Protein AF-A0A1B6L5G1-F1 (afdb_monomer_lite)

Foldseek 3Di:
DLQQKDKDWDADPLRKIWIKIWGQDQQQWIWIFTWIAHPVGIWTAFIDIHRHDHPPRSVVNVVVCVPPQGPDTDCSVPPPPPPPPPPPPPPPPPDDDDD

Organism: NCBI:txid36148

Sequence (99 aa):
TISGQYRKEKRLEDGTVVGTYGWVDPNGYLRLRDYIADSKGYRIVRTKKVLVGVDTPISNAVSAAKKVPSQGGVGVQNAKIYEKPKPSYVSSTYRPELA

pLDDT: mean 76.52, std 22.45, range [26.95, 95.06]

InterPro domains:
  IPR000618 Insect cuticle protein [PF00379] (3-46)
  IPR000618 Insect cuticle protein [PS51155] (1-60)
  IPR050468 Larval/pupal cuticle protein [PTHR10380] (4-86)

Radius of gyration: 17.64 Å; chains: 1; bounding box: 55×34×45 Å

Secondary structure (DSSP, 8-state):
----EEEEEEE-TTS-EEEEEEEE-TTSEEEEEEEEEETTEEEEEEEEEEE--TT--HHHHHHHGGGSPP-B-TTTTT------PPP------------

Structure (mmCIF, N/CA/C/O backbone):
data_AF-A0A1B6L5G1-F1
#
_entry.id   AF-A0A1B6L5G1-F1
#
loop_
_atom_site.group_PDB
_atom_site.id
_atom_site.type_symbol
_atom_site.label_atom_id
_atom_site.label_alt_id
_atom_site.label_comp_id
_atom_site.label_asym_id
_atom_site.label_entity_id
_atom_site.label_seq_id
_atom_site.pdbx_PDB_ins_code
_atom_site.Cartn_x
_atom_site.Cartn_y
_atom_site.Cartn_z
_atom_site.occupancy
_atom_site.B_iso_or_equiv
_atom_site.auth_seq_id
_atom_site.auth_comp_id
_atom_site.auth_asym_id
_atom_site.auth_atom_id
_atom_site.pdbx_PDB_model_num
ATOM 1 N N . THR A 1 1 ? 13.759 -15.781 -0.556 1.00 36.81 1 THR A N 1
ATOM 2 C CA . THR A 1 1 ? 12.597 -15.553 -1.439 1.00 36.81 1 THR A CA 1
ATOM 3 C C . THR A 1 1 ? 12.382 -14.066 -1.611 1.00 36.81 1 THR A C 1
ATOM 5 O O . THR A 1 1 ? 11.928 -13.411 -0.685 1.00 36.81 1 THR A O 1
ATOM 8 N N . ILE A 1 2 ? 12.758 -13.508 -2.761 1.00 50.94 2 ILE A N 1
ATOM 9 C CA . ILE A 1 2 ? 12.506 -12.101 -3.130 1.00 50.94 2 ILE A CA 1
ATOM 10 C C . ILE A 1 2 ? 11.049 -11.957 -3.588 1.00 50.94 2 ILE A C 1
ATOM 12 O O . ILE A 1 2 ? 10.757 -11.564 -4.710 1.00 50.94 2 ILE A O 1
ATOM 16 N N . SER A 1 3 ? 10.103 -12.350 -2.731 1.00 56.56 3 SER A N 1
ATOM 17 C CA . SER A 1 3 ? 8.686 -12.098 -2.972 1.00 56.56 3 SER A CA 1
ATOM 18 C C . SER A 1 3 ? 8.537 -10.585 -3.056 1.00 56.56 3 SER A C 1
ATOM 20 O O . SER A 1 3 ? 8.713 -9.925 -2.035 1.00 56.56 3 SER A O 1
ATOM 22 N N . GLY A 1 4 ? 8.298 -10.027 -4.246 1.00 77.19 4 GLY A N 1
ATOM 23 C CA . GLY A 1 4 ? 8.189 -8.586 -4.511 1.00 77.19 4 GLY A CA 1
ATOM 24 C C . GLY A 1 4 ? 6.972 -7.930 -3.851 1.00 77.19 4 GLY A C 1
ATOM 25 O O . GLY A 1 4 ? 6.286 -7.134 -4.478 1.00 77.19 4 GLY A O 1
ATOM 26 N N . GLN A 1 5 ? 6.677 -8.309 -2.612 1.00 88.56 5 GLN A N 1
ATOM 27 C CA . GLN A 1 5 ? 5.575 -7.890 -1.776 1.00 88.56 5 GLN A CA 1
ATOM 28 C C . GLN A 1 5 ? 6.104 -6.968 -0.676 1.00 88.56 5 GLN A C 1
ATOM 30 O O . GLN A 1 5 ? 7.196 -7.143 -0.137 1.00 88.56 5 GLN A O 1
ATOM 35 N N . TYR A 1 6 ? 5.298 -5.977 -0.338 1.00 93.12 6 TYR A N 1
ATOM 36 C CA . TYR A 1 6 ? 5.538 -4.987 0.692 1.00 93.12 6 TYR A CA 1
ATOM 37 C C . TYR A 1 6 ? 4.346 -4.962 1.631 1.00 93.12 6 TYR A C 1
ATOM 39 O O . TYR A 1 6 ? 3.199 -4.950 1.181 1.00 93.12 6 TYR A O 1
ATOM 47 N N . ARG A 1 7 ? 4.612 -4.883 2.932 1.00 94.31 7 ARG A N 1
ATOM 48 C CA . ARG A 1 7 ? 3.592 -4.620 3.941 1.00 94.31 7 ARG A CA 1
ATOM 49 C C . ARG A 1 7 ? 4.187 -3.806 5.078 1.00 94.31 7 ARG A C 1
ATOM 51 O O . ARG A 1 7 ? 5.291 -4.079 5.539 1.00 94.31 7 ARG A O 1
ATOM 58 N N . LYS A 1 8 ? 3.434 -2.814 5.537 1.00 93.62 8 LYS A N 1
ATOM 59 C CA . LYS A 1 8 ? 3.724 -2.023 6.729 1.00 93.62 8 LYS A CA 1
ATOM 60 C C . LYS A 1 8 ? 2.412 -1.666 7.401 1.00 93.62 8 LYS A C 1
ATOM 62 O O . LYS A 1 8 ? 1.553 -1.076 6.761 1.00 93.62 8 LYS A O 1
ATOM 67 N N . GLU A 1 9 ? 2.268 -1.968 8.681 1.00 93.12 9 GLU A N 1
ATOM 68 C CA . GLU A 1 9 ? 1.054 -1.655 9.437 1.00 93.12 9 GLU A CA 1
ATOM 69 C C . GLU A 1 9 ? 1.375 -1.139 10.839 1.00 93.12 9 GLU A C 1
ATOM 71 O O . GLU A 1 9 ? 2.472 -1.350 11.358 1.00 93.12 9 GLU A O 1
ATOM 76 N N . LYS A 1 10 ? 0.412 -0.438 11.436 1.00 92.19 10 LYS A N 1
ATOM 77 C CA . LYS A 1 10 ? 0.419 0.011 12.825 1.00 92.19 10 LYS A CA 1
ATOM 78 C C . LYS A 1 10 ? -0.967 -0.230 13.424 1.00 92.19 10 LYS A C 1
ATOM 80 O O . LYS A 1 10 ? -1.969 0.151 12.825 1.00 92.19 10 LYS A O 1
ATOM 85 N N . ARG A 1 11 ? -0.997 -0.819 14.620 1.00 92.50 11 ARG A N 1
ATOM 86 C CA . ARG A 1 11 ? -2.177 -0.854 15.493 1.00 92.50 11 ARG A CA 1
ATOM 87 C C . ARG A 1 11 ? -2.210 0.406 16.358 1.00 92.50 11 ARG A C 1
ATOM 89 O O . ARG A 1 11 ? -1.164 0.844 16.845 1.00 92.50 11 ARG A O 1
ATOM 96 N N . LEU A 1 12 ? -3.383 1.007 16.474 1.00 91.56 12 LEU A N 1
ATOM 97 C CA . LEU A 1 12 ? -3.679 2.147 17.335 1.00 91.56 12 LEU A CA 1
ATOM 98 C C . LEU A 1 12 ? -4.290 1.652 18.659 1.00 91.56 12 LEU A C 1
ATOM 100 O O . LEU A 1 12 ? -4.639 0.479 18.784 1.00 91.56 12 LEU A O 1
ATOM 104 N N . GLU A 1 13 ? -4.380 2.536 19.652 1.00 92.19 13 GLU A N 1
ATOM 105 C CA . GLU A 1 13 ? -4.867 2.202 21.003 1.00 92.19 13 GLU A CA 1
ATOM 106 C C . GLU A 1 13 ? -6.350 1.813 21.025 1.00 92.19 13 GLU A C 1
ATOM 108 O O . GLU A 1 13 ? -6.761 0.983 21.828 1.00 92.19 13 GLU A O 1
ATOM 113 N N . ASP A 1 14 ? -7.137 2.352 20.095 1.00 87.06 14 ASP A N 1
ATOM 114 C CA . ASP A 1 14 ? -8.554 2.029 19.892 1.00 87.06 14 ASP A CA 1
ATOM 115 C C . ASP A 1 14 ? -8.777 0.682 19.168 1.00 87.06 14 ASP A C 1
ATOM 117 O O . ASP A 1 14 ? -9.909 0.322 18.852 1.00 87.06 14 ASP A O 1
ATOM 121 N N . GLY A 1 15 ? -7.703 -0.060 18.869 1.00 90.31 15 GLY A N 1
ATOM 122 C CA . GLY A 1 15 ? -7.743 -1.318 18.123 1.00 90.31 15 GLY A CA 1
ATOM 123 C C . GLY A 1 15 ? -7.758 -1.153 16.600 1.00 90.31 15 GLY A C 1
ATOM 124 O O . GLY A 1 15 ? -7.647 -2.151 15.882 1.00 90.31 15 GLY A O 1
ATOM 125 N N . THR A 1 16 ? -7.822 0.078 16.082 1.00 91.81 16 THR A N 1
ATOM 126 C CA . THR A 1 16 ? -7.762 0.350 14.644 1.00 91.81 16 THR A CA 1
ATOM 127 C C . THR A 1 16 ? -6.403 -0.062 14.069 1.00 91.81 16 THR A C 1
ATOM 129 O O . THR A 1 16 ? -5.343 0.285 14.596 1.00 91.81 16 THR A O 1
ATOM 132 N N . VAL A 1 17 ? -6.404 -0.763 12.933 1.00 94.44 17 VAL A N 1
ATOM 133 C CA . VAL A 1 17 ? -5.198 -1.069 12.150 1.00 94.44 17 VAL A CA 1
ATOM 134 C C . VAL A 1 17 ? -5.136 -0.142 10.947 1.00 94.44 17 VAL A C 1
ATOM 136 O O . VAL A 1 17 ? -6.026 -0.152 10.102 1.00 94.44 17 VAL A O 1
ATOM 139 N N . VAL A 1 18 ? -4.044 0.602 10.811 1.00 92.62 18 VAL A N 1
ATOM 140 C CA . VAL A 1 18 ? -3.721 1.341 9.585 1.00 92.62 18 VAL A CA 1
ATOM 141 C C . VAL A 1 18 ? -2.501 0.724 8.931 1.00 92.62 18 VAL A C 1
ATOM 143 O O . VAL A 1 18 ? -1.532 0.373 9.606 1.00 92.62 18 VAL A O 1
ATOM 146 N N . GLY A 1 19 ? -2.509 0.592 7.612 1.00 93.38 19 GLY A N 1
ATOM 147 C CA . GLY A 1 19 ? -1.369 0.008 6.927 1.00 93.38 19 GLY A CA 1
ATOM 148 C C . GLY A 1 19 ? -1.311 0.308 5.449 1.00 93.38 19 GLY A C 1
ATOM 149 O O . GLY A 1 19 ? -2.225 0.873 4.858 1.00 93.38 19 GLY A O 1
ATOM 150 N N . THR A 1 20 ? -0.199 -0.101 4.864 1.00 94.75 20 THR A N 1
ATOM 151 C CA . THR A 1 20 ? 0.072 -0.061 3.441 1.00 94.75 20 THR A CA 1
ATOM 152 C C . THR A 1 20 ? 0.572 -1.432 3.030 1.00 94.75 20 THR A C 1
ATOM 154 O O . THR A 1 20 ? 1.475 -1.985 3.661 1.00 94.75 20 THR A O 1
ATOM 157 N N . TYR A 1 21 ? 0.026 -1.973 1.952 1.00 95.06 21 TYR A N 1
ATOM 158 C CA . TYR A 1 21 ? 0.580 -3.147 1.292 1.00 95.06 21 TYR A CA 1
ATOM 159 C C . TYR A 1 21 ? 0.770 -2.876 -0.194 1.00 95.06 21 TYR A C 1
ATOM 161 O O . TYR A 1 21 ? 0.166 -1.964 -0.764 1.00 95.06 21 TYR A O 1
ATOM 169 N N . GLY A 1 22 ? 1.638 -3.651 -0.827 1.00 94.56 22 GLY A N 1
ATOM 170 C CA . GLY A 1 22 ? 1.841 -3.542 -2.256 1.00 94.56 22 GLY A CA 1
ATOM 171 C C . GLY A 1 22 ? 2.688 -4.646 -2.843 1.00 94.56 22 GLY A C 1
ATOM 172 O O . GLY A 1 22 ? 3.280 -5.442 -2.123 1.00 94.56 22 GLY A O 1
ATOM 173 N N . TRP A 1 23 ? 2.715 -4.687 -4.166 1.00 93.94 23 TRP A N 1
ATOM 174 C CA . TRP A 1 23 ? 3.514 -5.633 -4.927 1.00 93.94 23 TRP A CA 1
ATOM 175 C C . TRP A 1 23 ? 3.845 -5.064 -6.302 1.00 93.94 23 TRP A C 1
ATOM 177 O O . TRP A 1 23 ? 3.110 -4.214 -6.814 1.00 93.94 23 TRP A O 1
ATOM 187 N N . VAL A 1 24 ? 4.950 -5.521 -6.886 1.00 91.94 24 VAL A N 1
ATOM 188 C CA . VAL A 1 24 ? 5.243 -5.289 -8.306 1.00 91.94 24 VAL A CA 1
ATOM 189 C C . VAL A 1 24 ? 4.579 -6.405 -9.106 1.00 91.94 24 VAL A C 1
ATOM 191 O O . VAL A 1 24 ? 4.784 -7.583 -8.816 1.0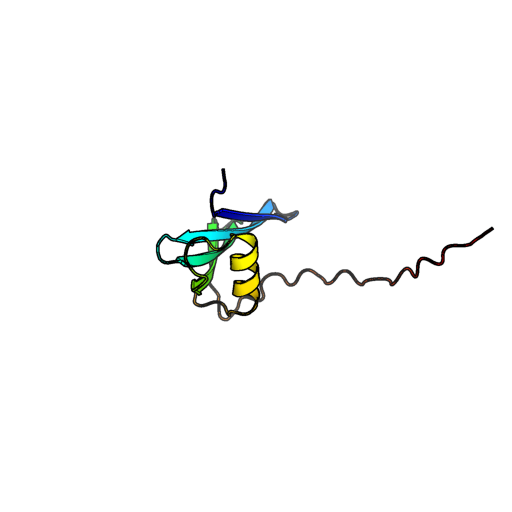0 91.94 24 VAL A O 1
ATOM 194 N N . ASP A 1 25 ? 3.718 -6.041 -10.054 1.00 90.19 25 ASP A N 1
ATOM 195 C CA . ASP A 1 25 ? 3.089 -6.997 -10.963 1.00 90.19 25 ASP A CA 1
ATOM 196 C C . ASP A 1 25 ? 4.029 -7.369 -12.131 1.00 90.19 25 ASP A C 1
ATOM 198 O O . ASP A 1 25 ? 5.020 -6.673 -12.363 1.00 90.19 25 ASP A O 1
ATOM 202 N N . PRO A 1 26 ? 3.754 -8.457 -12.877 1.00 89.81 26 PRO A N 1
ATOM 203 C CA . PRO A 1 26 ? 4.632 -8.910 -13.963 1.00 89.81 26 PRO A CA 1
ATOM 204 C C . PRO A 1 26 ? 4.862 -7.886 -15.083 1.00 89.81 26 PRO A C 1
ATOM 206 O O . PRO A 1 26 ? 5.844 -7.986 -15.806 1.00 89.81 26 PRO A O 1
ATOM 209 N N . ASN A 1 27 ? 3.991 -6.880 -15.213 1.00 89.81 27 ASN A N 1
ATOM 210 C CA . ASN A 1 27 ? 4.147 -5.800 -16.188 1.00 89.81 27 ASN A CA 1
ATOM 211 C C . ASN A 1 27 ? 5.039 -4.660 -15.657 1.00 89.81 27 ASN A C 1
ATOM 213 O O . ASN A 1 27 ? 5.129 -3.601 -16.276 1.00 89.81 27 ASN A O 1
ATOM 217 N N . GLY A 1 28 ? 5.659 -4.832 -14.485 1.00 90.56 28 GLY A N 1
ATOM 218 C CA . GLY A 1 28 ? 6.528 -3.836 -13.866 1.00 90.56 28 GLY A CA 1
ATOM 219 C C . GLY A 1 28 ? 5.776 -2.683 -13.203 1.00 90.56 28 GLY A C 1
ATOM 220 O O . GLY A 1 28 ? 6.375 -1.630 -12.964 1.00 90.56 28 GLY A O 1
ATOM 221 N N . TYR A 1 29 ? 4.479 -2.831 -12.902 1.00 93.25 29 TYR A N 1
ATOM 222 C CA . TYR A 1 29 ? 3.756 -1.834 -12.115 1.00 93.25 29 TYR A CA 1
ATOM 223 C C . TYR A 1 29 ? 3.798 -2.174 -10.632 1.00 93.2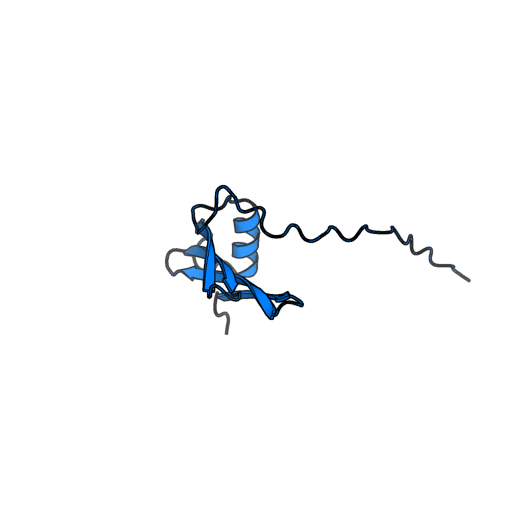5 29 TYR A C 1
ATOM 225 O O . TYR A 1 29 ? 3.316 -3.221 -10.203 1.00 93.25 29 TYR A O 1
ATOM 233 N N . LEU A 1 30 ? 4.245 -1.223 -9.816 1.00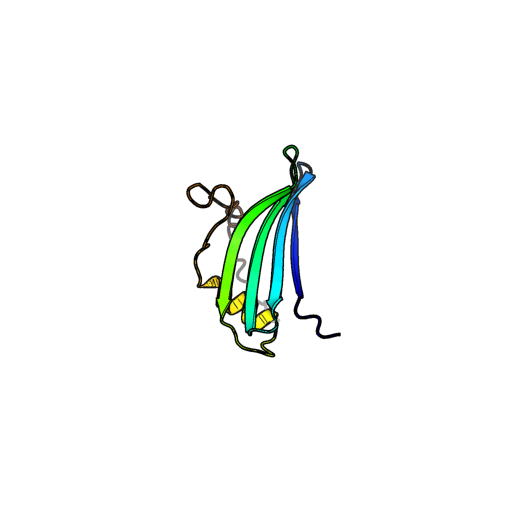 93.88 30 LEU A N 1
ATOM 234 C CA . LEU A 1 30 ? 3.947 -1.241 -8.395 1.00 93.88 30 LEU A CA 1
ATOM 235 C C . LEU A 1 30 ? 2.472 -0.909 -8.180 1.00 93.88 30 LEU A C 1
ATOM 237 O O . LEU A 1 30 ? 2.006 0.177 -8.536 1.00 93.88 30 LEU A O 1
ATOM 241 N N . ARG A 1 31 ? 1.768 -1.799 -7.487 1.00 94.50 31 ARG A N 1
ATOM 242 C CA . ARG A 1 31 ? 0.445 -1.550 -6.917 1.00 94.50 31 ARG A CA 1
ATOM 243 C C . ARG A 1 31 ? 0.599 -1.343 -5.421 1.00 94.50 31 ARG A C 1
ATOM 245 O O . ARG A 1 31 ? 1.013 -2.257 -4.722 1.00 94.50 31 ARG A O 1
ATOM 252 N N . LEU A 1 32 ? 0.265 -0.151 -4.933 1.00 93.81 32 LEU A N 1
ATOM 253 C CA . LEU A 1 32 ? 0.306 0.196 -3.510 1.00 93.81 32 LEU A CA 1
ATOM 254 C C . LEU A 1 32 ? -1.102 0.537 -3.019 1.00 93.81 32 LEU A C 1
ATOM 256 O O . LEU A 1 32 ? -1.886 1.166 -3.744 1.00 93.81 32 LEU A O 1
ATOM 260 N N . ARG A 1 33 ? -1.441 0.098 -1.813 1.00 94.31 33 ARG A N 1
ATOM 261 C CA . ARG A 1 33 ? -2.770 0.220 -1.221 1.00 94.31 33 ARG A CA 1
ATOM 262 C C . ARG A 1 33 ? -2.632 0.600 0.244 1.00 94.31 33 ARG A C 1
ATOM 264 O O . ARG A 1 33 ? -2.088 -0.181 1.019 1.00 94.31 33 ARG A O 1
ATOM 271 N N . ASP A 1 34 ? -3.142 1.773 0.602 1.00 93.06 34 ASP A N 1
ATOM 272 C CA . ASP A 1 34 ? -3.279 2.171 2.001 1.00 93.06 34 ASP A CA 1
ATOM 273 C C . ASP A 1 34 ? -4.668 1.757 2.485 1.00 93.06 34 ASP A C 1
ATOM 275 O O . ASP A 1 34 ? -5.663 1.965 1.780 1.00 93.06 34 ASP A O 1
ATOM 279 N N . TYR A 1 35 ? -4.743 1.190 3.682 1.00 92.44 35 TYR A N 1
ATOM 280 C CA . TYR A 1 35 ? -5.971 0.680 4.272 1.00 92.44 35 TYR A CA 1
ATOM 281 C C . TYR A 1 35 ? -6.127 1.088 5.733 1.00 92.44 35 TYR A C 1
ATOM 283 O O . TYR A 1 35 ? -5.154 1.368 6.439 1.00 92.44 35 TYR A O 1
ATOM 291 N N . ILE A 1 36 ? -7.381 1.067 6.171 1.00 92.38 36 ILE A N 1
ATOM 292 C CA . ILE A 1 36 ? -7.792 1.133 7.569 1.00 92.38 36 ILE A CA 1
ATOM 293 C C . ILE A 1 36 ? -8.717 -0.053 7.853 1.00 92.38 36 ILE A C 1
ATOM 295 O O . ILE A 1 36 ? -9.573 -0.387 7.030 1.00 92.38 36 ILE A O 1
ATOM 299 N N . ALA A 1 37 ? -8.519 -0.702 8.993 1.00 93.38 37 ALA A N 1
ATOM 300 C CA . ALA A 1 37 ? -9.426 -1.686 9.559 1.00 93.38 37 ALA A CA 1
ATOM 301 C C . ALA A 1 37 ? -9.803 -1.213 10.964 1.00 93.38 37 ALA A C 1
ATOM 303 O O . ALA A 1 37 ? -8.970 -1.223 11.866 1.00 93.38 37 ALA A O 1
ATOM 304 N N . ASP A 1 38 ? -11.038 -0.750 11.108 1.00 91.31 38 ASP A N 1
ATOM 305 C CA . ASP A 1 38 ? -11.615 -0.236 12.353 1.00 91.31 38 ASP A CA 1
ATOM 306 C C . ASP A 1 38 ? -12.983 -0.910 12.598 1.00 91.31 38 ASP A C 1
ATOM 308 O O . ASP A 1 38 ? -13.324 -1.900 11.942 1.00 91.31 38 ASP A O 1
ATOM 312 N N . SER A 1 39 ? -13.793 -0.372 13.512 1.00 92.25 39 SER A N 1
ATOM 313 C CA . SER A 1 39 ? -15.139 -0.880 13.825 1.00 92.25 39 SER A CA 1
ATOM 314 C C . SER A 1 39 ? -16.117 -0.902 12.641 1.00 92.25 39 SER A C 1
ATOM 316 O O . SER A 1 39 ? -17.056 -1.693 12.642 1.00 92.25 39 SER A O 1
ATOM 318 N N . LYS A 1 40 ? -15.899 -0.088 11.602 1.00 89.56 40 LYS A N 1
ATOM 319 C CA . LYS A 1 40 ? -16.672 -0.099 10.346 1.00 89.56 40 LYS A CA 1
ATOM 320 C C . LYS A 1 40 ? -16.058 -1.038 9.290 1.00 89.56 40 LYS A C 1
ATOM 322 O O . LYS A 1 40 ? -16.420 -0.966 8.117 1.00 89.56 40 LYS A O 1
ATOM 327 N N . GLY A 1 41 ? -15.103 -1.888 9.672 1.00 90.88 41 GLY A N 1
ATOM 328 C CA . GLY A 1 41 ? -14.489 -2.908 8.821 1.00 90.88 41 GLY A CA 1
ATOM 329 C C . GLY A 1 41 ? -13.297 -2.423 7.989 1.00 90.88 41 GLY A C 1
ATOM 330 O O . GLY A 1 41 ? -12.834 -1.286 8.109 1.00 90.88 41 GLY A O 1
ATOM 331 N N . TYR A 1 42 ? -12.788 -3.307 7.129 1.00 94.12 42 TYR A N 1
ATOM 332 C CA . TYR A 1 42 ? -11.631 -3.052 6.267 1.00 94.12 42 TYR A CA 1
ATOM 333 C C . TYR A 1 42 ? -11.997 -2.201 5.046 1.00 94.12 42 TYR A C 1
ATOM 335 O O . TYR A 1 42 ? -12.934 -2.526 4.316 1.00 94.12 42 TYR A O 1
ATOM 343 N N . ARG A 1 43 ? -11.222 -1.148 4.763 1.00 92.62 43 ARG A N 1
ATOM 344 C CA . ARG A 1 43 ? -11.370 -0.355 3.531 1.00 92.62 43 ARG A CA 1
ATOM 345 C C . ARG A 1 43 ? -10.042 0.172 3.002 1.00 92.62 43 ARG A C 1
ATOM 347 O O . ARG A 1 43 ? -9.153 0.546 3.766 1.00 92.62 43 ARG A O 1
ATOM 354 N N . ILE A 1 44 ? -9.954 0.275 1.676 1.00 91.81 44 ILE A N 1
ATOM 355 C CA . ILE A 1 44 ? -8.845 0.931 0.979 1.00 91.81 44 ILE A CA 1
ATOM 356 C C . ILE A 1 44 ? -9.111 2.431 0.904 1.00 91.81 44 ILE A C 1
ATOM 358 O O . ILE A 1 44 ? -10.084 2.866 0.286 1.00 91.81 44 ILE A O 1
ATOM 362 N N . VAL A 1 45 ? -8.220 3.222 1.493 1.00 89.06 45 VAL A N 1
ATOM 363 C CA . VAL A 1 45 ? -8.329 4.689 1.533 1.00 89.06 45 VAL A CA 1
ATOM 364 C C . VAL A 1 45 ? -7.503 5.362 0.444 1.00 89.06 45 VAL A C 1
ATOM 366 O O . VAL A 1 45 ? -7.854 6.448 -0.014 1.00 89.06 45 VAL A O 1
ATOM 369 N N . ARG A 1 46 ? -6.418 4.717 -0.012 1.00 89.19 46 ARG A N 1
ATOM 370 C CA . ARG A 1 46 ? -5.592 5.209 -1.123 1.00 89.19 46 ARG A CA 1
ATOM 371 C C . ARG A 1 46 ? -5.093 4.082 -2.011 1.00 89.19 46 ARG A C 1
ATOM 373 O O . ARG A 1 46 ? -4.716 3.010 -1.540 1.00 89.19 46 ARG A O 1
ATOM 380 N N . THR A 1 47 ? -5.026 4.357 -3.306 1.00 92.38 47 THR A N 1
ATOM 381 C CA . THR A 1 47 ? -4.502 3.450 -4.324 1.00 92.38 47 THR A CA 1
ATOM 382 C C . THR A 1 47 ? -3.455 4.155 -5.162 1.00 92.38 47 THR A C 1
ATOM 384 O O . THR A 1 47 ? -3.707 5.245 -5.674 1.00 92.38 47 THR A O 1
ATOM 387 N N . LYS A 1 48 ? -2.308 3.510 -5.367 1.00 93.00 48 LYS A N 1
ATOM 388 C CA . LYS A 1 48 ? -1.299 3.942 -6.336 1.00 93.00 48 LYS A CA 1
ATOM 389 C C . LYS A 1 48 ? -0.967 2.807 -7.298 1.00 93.00 48 LYS A C 1
ATOM 391 O O . LYS A 1 48 ? -0.956 1.635 -6.911 1.00 93.00 48 LYS A O 1
ATOM 396 N N . LYS A 1 49 ? -0.710 3.175 -8.545 1.00 93.06 49 LYS A N 1
ATOM 397 C CA . LYS A 1 49 ? -0.190 2.357 -9.633 1.00 93.06 49 LYS A CA 1
ATOM 398 C C . LYS A 1 49 ? 0.939 3.156 -10.278 1.00 93.06 49 LYS A C 1
ATOM 400 O O . LYS A 1 49 ? 0.694 4.221 -10.843 1.00 93.06 49 LYS A O 1
ATOM 405 N N . VAL A 1 50 ? 2.164 2.658 -10.154 1.00 92.88 50 VAL A N 1
ATOM 406 C CA . VAL A 1 50 ? 3.381 3.343 -10.613 1.00 92.88 50 VAL A CA 1
ATOM 407 C C . VAL A 1 50 ? 4.177 2.387 -11.480 1.00 92.88 50 VAL A C 1
ATOM 409 O O . VAL A 1 50 ? 4.423 1.262 -11.057 1.00 92.88 50 VAL A O 1
ATOM 412 N N . LEU A 1 51 ? 4.559 2.808 -12.684 1.00 93.19 51 LEU A N 1
ATOM 413 C CA . LEU A 1 51 ? 5.479 2.035 -13.513 1.00 93.19 51 LEU A CA 1
ATOM 414 C C . LEU A 1 51 ? 6.879 2.134 -12.897 1.00 93.19 51 LEU A C 1
ATOM 416 O O . LEU A 1 51 ? 7.389 3.239 -12.725 1.00 93.19 51 LEU A O 1
ATOM 420 N N . VAL A 1 52 ? 7.460 0.997 -12.524 1.00 91.06 52 VAL A N 1
ATOM 421 C CA . VAL A 1 52 ? 8.790 0.921 -11.897 1.00 91.06 52 VAL A CA 1
ATOM 422 C C . VAL A 1 52 ? 9.769 0.075 -12.709 1.00 91.06 52 VAL A C 1
ATOM 424 O O . VAL A 1 52 ? 10.965 0.310 -12.617 1.00 91.06 52 VAL A O 1
ATOM 427 N N . GLY A 1 53 ? 9.259 -0.827 -13.555 1.00 88.75 53 GLY A N 1
ATOM 428 C CA . GLY A 1 53 ? 10.048 -1.753 -14.368 1.00 88.75 53 GLY A CA 1
ATOM 429 C C . GLY A 1 53 ? 10.029 -3.172 -13.800 1.00 88.75 53 GLY A C 1
ATOM 430 O O . GLY A 1 53 ? 9.821 -3.375 -12.600 1.00 88.75 53 GLY A O 1
ATOM 431 N N . VAL A 1 54 ? 10.221 -4.155 -14.678 1.00 83.94 54 VAL A N 1
ATOM 432 C CA . VAL A 1 54 ? 10.348 -5.570 -14.297 1.00 83.94 54 VAL A CA 1
ATOM 433 C C . VAL A 1 54 ? 11.637 -5.741 -13.478 1.00 83.94 54 VAL A C 1
ATOM 435 O O . VAL A 1 54 ? 12.586 -4.983 -13.661 1.00 83.94 54 VAL A O 1
ATOM 438 N N . ASP A 1 55 ? 11.628 -6.644 -12.495 1.00 84.06 55 ASP A N 1
ATOM 439 C CA . ASP A 1 55 ? 12.753 -6.918 -11.577 1.00 84.06 55 ASP A CA 1
ATOM 440 C C . ASP A 1 55 ? 13.193 -5.764 -10.659 1.00 84.06 55 ASP A C 1
ATOM 442 O O . ASP A 1 55 ? 14.196 -5.863 -9.949 1.00 84.06 55 ASP A O 1
ATOM 446 N N . THR A 1 56 ? 12.418 -4.679 -10.586 1.00 85.19 56 THR A N 1
ATOM 447 C CA . THR A 1 56 ? 12.709 -3.603 -9.634 1.00 85.19 56 THR A CA 1
ATOM 448 C C . THR A 1 56 ? 12.550 -4.104 -8.195 1.00 85.19 56 THR A C 1
ATOM 450 O O . THR A 1 56 ? 11.465 -4.569 -7.828 1.00 85.19 56 THR A O 1
ATOM 453 N N . PRO A 1 57 ? 13.565 -3.935 -7.323 1.00 89.69 57 PRO A N 1
ATOM 454 C CA . PRO A 1 57 ? 13.431 -4.266 -5.912 1.00 89.69 57 PRO A CA 1
ATOM 455 C C . PRO A 1 57 ? 12.256 -3.523 -5.270 1.00 89.69 57 PRO A C 1
ATOM 457 O O . PRO A 1 57 ? 12.099 -2.310 -5.436 1.00 89.69 57 PRO A O 1
ATOM 460 N N . ILE A 1 58 ? 11.446 -4.234 -4.482 1.00 89.00 58 ILE A N 1
ATOM 461 C CA . ILE A 1 58 ? 10.213 -3.677 -3.906 1.00 89.00 58 ILE A CA 1
ATOM 462 C C . ILE A 1 58 ? 10.465 -2.421 -3.047 1.00 89.00 58 ILE A C 1
ATOM 464 O O . ILE A 1 58 ? 9.649 -1.500 -3.032 1.00 89.00 58 ILE A O 1
ATOM 468 N N . SER A 1 59 ? 11.621 -2.323 -2.385 1.00 90.00 59 SER A N 1
ATOM 469 C CA . SER A 1 59 ? 12.050 -1.142 -1.621 1.00 90.00 59 SER A CA 1
ATOM 470 C C . SER A 1 59 ? 12.234 0.108 -2.495 1.00 90.00 59 SER A C 1
ATOM 472 O O . SER A 1 59 ? 11.806 1.206 -2.113 1.00 90.00 59 SER A O 1
ATOM 474 N N . ASN A 1 60 ? 12.821 -0.056 -3.682 1.00 91.81 60 ASN A N 1
ATOM 475 C CA . ASN A 1 60 ? 13.016 1.014 -4.659 1.00 91.81 60 ASN A CA 1
ATOM 476 C C . ASN A 1 60 ? 11.672 1.427 -5.263 1.00 91.81 60 ASN A C 1
ATOM 478 O O . ASN A 1 60 ? 11.360 2.618 -5.320 1.00 91.81 60 ASN A O 1
ATOM 482 N N . ALA A 1 61 ? 10.833 0.448 -5.606 1.00 91.06 61 ALA A N 1
ATOM 483 C CA . ALA A 1 61 ? 9.494 0.688 -6.127 1.00 91.06 61 ALA A CA 1
ATOM 484 C C . ALA A 1 61 ? 8.635 1.514 -5.147 1.00 91.06 61 ALA A C 1
ATOM 486 O O . ALA A 1 61 ? 8.078 2.552 -5.514 1.00 91.06 61 ALA A O 1
ATOM 487 N N . VAL A 1 62 ? 8.578 1.113 -3.870 1.00 91.38 62 VAL A N 1
ATOM 488 C CA . VAL A 1 62 ? 7.842 1.846 -2.821 1.00 91.38 62 VAL A CA 1
ATOM 489 C C . VAL A 1 62 ? 8.394 3.262 -2.634 1.00 91.38 62 VAL A C 1
ATOM 491 O O . VAL A 1 62 ? 7.626 4.199 -2.407 1.00 91.38 62 VAL A O 1
ATOM 494 N N . SER A 1 63 ? 9.710 3.450 -2.763 1.00 90.88 63 SER A N 1
ATOM 495 C CA . SER A 1 63 ? 10.337 4.773 -2.687 1.00 90.88 63 SER A CA 1
ATOM 496 C C . SER A 1 63 ? 9.941 5.676 -3.857 1.00 90.88 63 SER A C 1
ATOM 498 O O . SER A 1 63 ? 9.608 6.839 -3.624 1.00 90.88 63 SER A O 1
ATOM 500 N N . ALA A 1 64 ? 9.881 5.147 -5.083 1.00 88.38 64 ALA A N 1
ATOM 501 C CA . ALA A 1 64 ? 9.400 5.883 -6.253 1.00 88.38 64 ALA A CA 1
ATOM 502 C C . ALA A 1 64 ? 7.937 6.336 -6.080 1.00 88.38 64 ALA A C 1
ATOM 504 O O . ALA A 1 64 ? 7.590 7.488 -6.352 1.00 88.38 64 ALA A O 1
ATOM 505 N N . ALA A 1 65 ? 7.085 5.478 -5.513 1.00 88.00 65 ALA A N 1
ATOM 506 C CA . ALA A 1 65 ? 5.673 5.784 -5.289 1.00 88.00 65 ALA A CA 1
ATOM 507 C C . ALA A 1 65 ? 5.395 6.843 -4.207 1.00 88.00 65 ALA A C 1
ATOM 509 O O . ALA A 1 65 ? 4.257 7.310 -4.088 1.00 88.00 65 ALA A O 1
ATOM 510 N N . LYS A 1 66 ? 6.400 7.277 -3.433 1.00 86.94 66 LYS A N 1
ATOM 511 C CA . LYS A 1 66 ? 6.251 8.404 -2.492 1.00 86.94 66 LYS A CA 1
ATOM 512 C C . LYS A 1 66 ? 5.953 9.719 -3.213 1.00 86.94 66 LYS A C 1
ATOM 514 O O . LYS A 1 66 ? 5.233 10.543 -2.663 1.00 86.94 66 LYS A O 1
ATOM 519 N N . LYS A 1 67 ? 6.465 9.886 -4.437 1.00 86.31 67 LYS A N 1
ATOM 520 C CA . LYS A 1 67 ? 6.300 11.102 -5.249 1.00 86.31 67 LYS A CA 1
ATOM 521 C C . LYS A 1 67 ? 4.999 11.126 -6.055 1.00 86.31 67 LYS A C 1
ATOM 523 O O . LYS A 1 67 ? 4.632 12.164 -6.589 1.00 86.31 67 LYS A O 1
ATOM 528 N N . VAL A 1 68 ? 4.305 9.993 -6.150 1.00 82.81 68 VAL A N 1
ATOM 529 C CA . VAL A 1 68 ? 3.077 9.868 -6.941 1.00 82.81 68 VAL A CA 1
ATOM 530 C C . VAL A 1 68 ? 1.863 10.125 -6.041 1.00 82.81 68 VAL A C 1
ATOM 532 O O . VAL A 1 68 ? 1.768 9.499 -4.974 1.00 82.81 68 VAL A O 1
ATOM 535 N N . PRO A 1 69 ? 0.934 11.023 -6.420 1.00 85.56 69 PRO A N 1
ATOM 536 C CA . PRO A 1 69 ? -0.300 11.230 -5.668 1.00 85.56 69 PRO A CA 1
ATOM 537 C C . PRO A 1 69 ? -1.185 9.975 -5.690 1.00 85.56 69 PRO A C 1
ATOM 539 O O . PRO A 1 69 ? -1.003 9.063 -6.496 1.00 85.56 69 PRO A O 1
ATOM 542 N N . SER A 1 70 ? -2.146 9.902 -4.767 1.00 84.94 70 SER A N 1
ATOM 543 C CA . SER A 1 70 ? -3.146 8.829 -4.808 1.00 84.94 70 SER A CA 1
ATOM 544 C C . SER A 1 70 ? -4.004 8.956 -6.067 1.00 84.94 70 SER A C 1
ATOM 546 O O . SER A 1 70 ? -4.414 10.056 -6.419 1.00 84.94 70 SER A O 1
ATOM 548 N N . GLN A 1 71 ? -4.305 7.831 -6.710 1.00 85.62 71 GLN A N 1
ATOM 549 C CA . GLN A 1 71 ? -5.140 7.753 -7.917 1.00 85.62 71 GLN A CA 1
ATOM 550 C C . GLN A 1 71 ? -6.574 7.284 -7.618 1.00 85.62 71 GLN A C 1
ATOM 552 O O . GLN A 1 71 ? -7.376 7.136 -8.532 1.00 85.62 71 GLN A O 1
ATOM 557 N N . GLY A 1 72 ? -6.902 6.999 -6.356 1.00 83.00 72 GLY A N 1
ATOM 558 C CA . GLY A 1 72 ? -8.210 6.464 -5.970 1.00 83.00 72 GLY A CA 1
ATOM 559 C C . GLY A 1 72 ? -8.237 5.947 -4.533 1.00 83.00 72 GLY A C 1
ATOM 560 O O . GLY A 1 72 ? -7.225 6.015 -3.836 1.00 83.00 72 GLY A O 1
ATOM 561 N N . GLY A 1 73 ? -9.396 5.460 -4.088 1.00 75.69 73 GLY A N 1
ATOM 562 C CA . GLY A 1 73 ? -9.647 4.996 -2.717 1.00 75.69 73 GLY A CA 1
ATOM 563 C C . GLY A 1 73 ? -10.808 5.732 -2.043 1.00 75.69 73 GLY A C 1
ATOM 564 O O . GLY A 1 73 ? -11.190 6.830 -2.452 1.00 75.69 73 GLY A O 1
ATOM 565 N N . VAL A 1 74 ? -11.392 5.118 -1.013 1.00 69.25 74 VAL A N 1
ATOM 566 C CA . VAL A 1 74 ? -12.505 5.709 -0.260 1.00 69.25 74 VAL A CA 1
ATOM 567 C C . VAL A 1 74 ? -11.997 6.944 0.482 1.00 69.25 74 VAL A C 1
ATOM 569 O O . VAL A 1 74 ? -11.118 6.848 1.336 1.00 69.25 74 VAL A O 1
ATOM 572 N N . GLY A 1 75 ? -12.552 8.111 0.147 1.00 61.62 75 GLY A N 1
ATOM 573 C CA . GLY A 1 75 ? -12.218 9.368 0.810 1.00 61.62 75 GLY A CA 1
ATOM 574 C C . GLY A 1 75 ? -10.957 10.066 0.297 1.00 61.62 75 GLY A C 1
ATOM 575 O O . GLY A 1 75 ? -10.435 10.901 1.019 1.00 61.62 75 GLY A O 1
ATOM 576 N N . VAL A 1 76 ? -10.467 9.808 -0.925 1.00 54.41 76 VAL A N 1
ATOM 577 C CA . VAL A 1 76 ? -9.273 10.494 -1.483 1.00 54.41 76 VAL A CA 1
ATOM 578 C C . VAL A 1 76 ? -9.310 12.028 -1.448 1.00 54.41 76 VAL A C 1
ATOM 580 O O . VAL A 1 76 ? -8.248 12.636 -1.361 1.00 54.41 76 VAL A O 1
ATOM 583 N N . GLN A 1 77 ? -10.495 12.647 -1.451 1.00 50.78 77 GLN A N 1
ATOM 584 C CA . GLN A 1 77 ? -10.664 14.103 -1.313 1.00 50.78 77 GLN A CA 1
ATOM 585 C C . GLN A 1 77 ? -10.567 14.580 0.153 1.00 50.78 77 GLN A C 1
ATOM 587 O O . GLN A 1 77 ? -10.137 15.696 0.413 1.00 50.78 77 GLN A O 1
ATOM 592 N N . ASN A 1 78 ? -10.898 13.703 1.110 1.00 40.78 78 ASN A N 1
ATOM 593 C CA . ASN A 1 78 ? -10.943 13.968 2.556 1.00 40.78 78 ASN A CA 1
ATOM 594 C C . ASN A 1 78 ? -9.863 13.215 3.339 1.00 40.78 78 ASN A C 1
ATOM 596 O O . ASN A 1 78 ? -9.869 13.212 4.569 1.00 40.78 78 ASN A O 1
ATOM 600 N N . ALA A 1 79 ? -8.933 12.558 2.648 1.00 45.47 79 ALA A N 1
ATOM 601 C CA . ALA A 1 79 ? -7.867 11.790 3.254 1.00 45.47 79 ALA A CA 1
ATOM 602 C C . ALA A 1 79 ? -6.799 12.749 3.796 1.00 45.47 79 ALA A C 1
ATOM 604 O O . ALA A 1 79 ? -5.652 12.733 3.336 1.00 45.47 79 ALA A O 1
ATOM 605 N N . LYS A 1 80 ? -7.153 13.514 4.841 1.00 44.16 80 LYS A N 1
ATOM 606 C CA . LYS A 1 80 ? -6.263 13.766 5.976 1.00 44.16 80 LYS A CA 1
ATOM 607 C C . LYS A 1 80 ? -5.933 12.398 6.574 1.00 44.16 80 LYS A C 1
ATOM 609 O O . LYS A 1 80 ? -6.458 12.005 7.609 1.00 44.16 80 LYS A O 1
ATOM 614 N N . ILE A 1 81 ? -5.145 11.604 5.840 1.00 48.12 81 ILE A N 1
ATOM 615 C CA . ILE A 1 81 ? -4.515 10.403 6.382 1.00 48.12 81 ILE A CA 1
ATOM 616 C C . ILE A 1 81 ? -3.833 10.895 7.623 1.00 48.12 81 ILE A C 1
ATOM 618 O O . ILE A 1 81 ? -3.021 11.803 7.472 1.00 48.12 81 ILE A O 1
ATOM 622 N N . TYR A 1 82 ? -4.220 10.330 8.766 1.00 48.81 82 TYR A N 1
ATOM 623 C CA . TYR A 1 82 ? -3.590 10.496 10.065 1.00 48.81 82 TYR A CA 1
ATOM 624 C C . TYR A 1 82 ? -2.185 11.072 9.886 1.00 48.81 82 TYR A C 1
ATOM 626 O O . TYR A 1 82 ? -1.226 10.340 9.606 1.00 48.81 82 TYR A O 1
ATOM 634 N N . GLU A 1 83 ? -2.083 12.405 9.919 1.00 46.44 83 GLU A N 1
ATOM 635 C CA . GLU A 1 83 ? -0.791 13.044 10.029 1.00 46.44 83 GLU A CA 1
ATOM 636 C C . GLU A 1 83 ? -0.327 12.504 11.364 1.00 46.44 83 GLU A C 1
ATOM 638 O O . GLU A 1 83 ? -0.998 12.720 12.375 1.00 46.44 83 GLU A O 1
ATOM 643 N N . LYS A 1 84 ? 0.741 11.694 11.379 1.00 40.06 84 LYS A N 1
ATOM 644 C CA . LYS A 1 84 ? 1.409 11.411 12.648 1.00 40.06 84 LYS A CA 1
ATOM 645 C C . LYS A 1 84 ? 1.461 12.759 13.374 1.00 40.06 84 LYS A C 1
ATOM 647 O O . LYS A 1 84 ? 1.961 13.693 12.735 1.00 40.06 84 LYS A O 1
ATOM 652 N N . PRO A 1 85 ? 0.982 12.902 14.626 1.00 37.53 85 PRO A N 1
ATOM 653 C CA . PRO A 1 85 ? 1.401 14.055 15.402 1.00 37.53 85 PRO A CA 1
ATOM 654 C C . PRO A 1 85 ? 2.920 14.077 15.263 1.00 37.53 85 PRO A C 1
ATOM 656 O O . PRO A 1 85 ? 3.584 13.064 15.517 1.00 37.53 85 PRO A O 1
ATOM 659 N N . LYS A 1 86 ? 3.445 15.146 14.651 1.00 35.03 86 LYS A N 1
ATOM 660 C CA . LYS A 1 86 ? 4.882 15.290 14.436 1.00 35.03 86 LYS A CA 1
ATOM 661 C C . LYS A 1 86 ? 5.481 15.120 15.831 1.00 35.03 86 LYS A C 1
ATOM 663 O O . LYS A 1 86 ? 5.079 15.885 16.707 1.00 35.03 86 LYS A O 1
ATOM 668 N N . PRO A 1 87 ? 6.363 14.136 16.093 1.00 35.25 87 PRO A N 1
ATOM 669 C CA . PRO A 1 87 ? 7.131 14.209 17.317 1.00 35.25 87 PRO A CA 1
ATOM 670 C C . PRO A 1 87 ? 7.857 15.548 17.231 1.00 35.25 87 PRO A C 1
ATOM 672 O O . PRO A 1 87 ? 8.604 15.778 16.277 1.00 35.25 87 PRO A O 1
ATOM 675 N N . SER A 1 88 ? 7.555 16.468 18.145 1.00 29.98 88 SER A N 1
ATOM 676 C CA . SER A 1 88 ? 8.372 17.652 18.357 1.00 29.98 88 SER A CA 1
ATOM 677 C C . SER A 1 88 ? 9.768 17.129 18.654 1.00 29.98 88 SER A C 1
ATOM 679 O O . SER A 1 88 ? 10.011 16.578 19.727 1.00 29.98 88 SER A O 1
ATOM 681 N N . TYR A 1 89 ? 10.649 17.187 17.660 1.00 28.31 89 TYR A N 1
ATOM 682 C CA . TYR A 1 89 ? 12.039 16.811 17.829 1.00 28.31 89 TYR A CA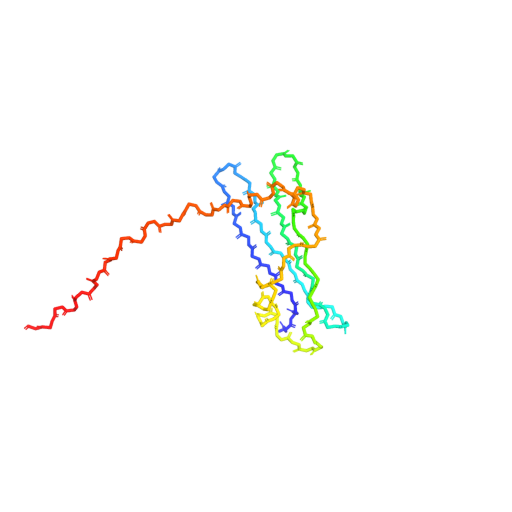 1
ATOM 683 C C . TYR A 1 89 ? 12.632 17.866 18.761 1.00 28.31 89 TYR A C 1
ATOM 685 O O . TYR A 1 89 ? 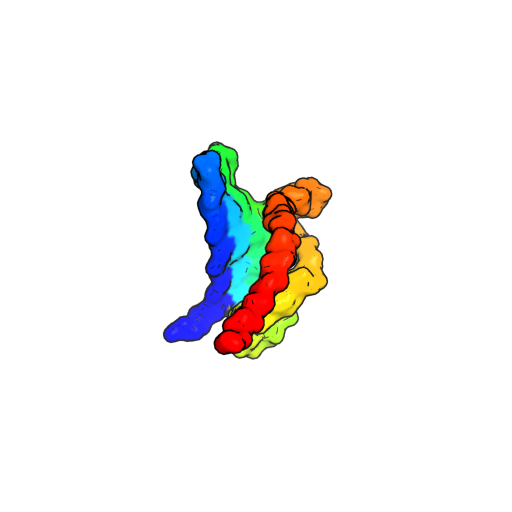12.998 18.956 18.326 1.00 28.31 89 TYR A O 1
ATOM 693 N N . VAL A 1 90 ? 12.663 17.582 20.064 1.00 33.88 90 VAL A N 1
ATOM 694 C CA . VAL A 1 90 ? 13.575 18.287 20.956 1.00 33.88 90 VAL A CA 1
ATOM 695 C C . VAL A 1 90 ? 14.953 17.890 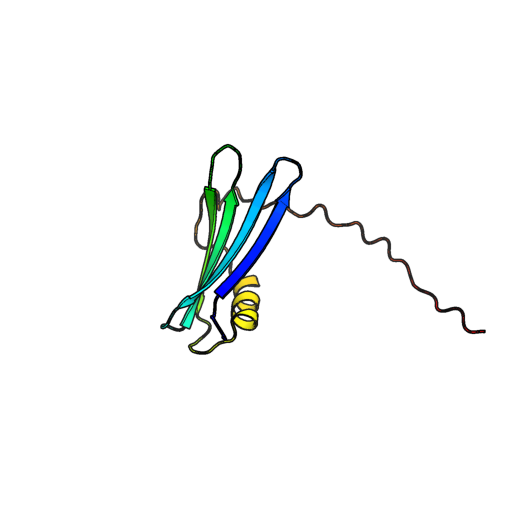20.451 1.00 33.88 90 VAL A C 1
ATOM 697 O O . VAL A 1 90 ? 15.339 16.724 20.528 1.00 33.88 90 VAL A O 1
ATOM 700 N N . SER A 1 91 ? 15.641 18.835 19.816 1.00 32.12 91 SER A N 1
ATOM 701 C CA . SER A 1 91 ? 17.010 18.652 19.359 1.00 32.12 91 SER A CA 1
ATOM 702 C C . SER A 1 91 ? 17.888 18.451 20.591 1.00 32.12 91 SER A C 1
ATOM 704 O O . SER A 1 91 ? 18.388 19.413 21.161 1.00 32.12 91 SER A O 1
ATOM 706 N N . SER A 1 92 ? 18.046 17.208 21.043 1.00 38.28 92 SER A N 1
ATOM 707 C CA . SER A 1 92 ? 19.112 16.867 21.975 1.00 38.28 92 SER A CA 1
ATOM 708 C C . SER A 1 92 ? 20.404 16.901 21.168 1.00 38.28 92 SER A C 1
ATOM 710 O O . SER A 1 92 ? 20.759 15.944 20.481 1.00 38.28 92 SER A O 1
ATOM 712 N N . THR A 1 93 ? 21.066 18.058 21.159 1.00 41.47 93 THR A N 1
ATOM 713 C CA . THR A 1 93 ? 22.469 18.150 20.763 1.00 41.47 93 THR A CA 1
ATOM 714 C C . THR A 1 93 ? 23.256 17.270 21.723 1.00 41.47 93 THR A C 1
ATOM 716 O O . THR A 1 93 ? 23.559 17.679 22.842 1.00 41.47 93 THR A O 1
ATOM 719 N N . TYR A 1 94 ? 23.547 16.043 21.296 1.00 26.95 94 TYR A N 1
ATOM 720 C CA . TYR A 1 94 ? 24.523 15.187 21.947 1.00 26.95 94 TYR A CA 1
ATOM 721 C C . TYR A 1 94 ? 25.887 15.864 21.800 1.00 26.95 94 TYR A C 1
ATOM 723 O O . TYR A 1 94 ? 26.492 15.849 20.728 1.00 26.95 94 TYR A O 1
ATOM 731 N N . ARG A 1 95 ? 26.321 16.541 22.864 1.00 40.00 95 ARG A N 1
ATOM 732 C CA . ARG A 1 95 ? 27.683 17.039 23.026 1.00 40.00 95 ARG A CA 1
ATOM 733 C C . ARG A 1 95 ? 28.481 15.886 23.639 1.00 40.00 95 ARG A C 1
ATOM 735 O O . ARG A 1 95 ? 28.240 15.590 24.806 1.00 40.00 95 ARG A O 1
ATOM 742 N N . PRO A 1 96 ? 29.364 15.196 22.899 1.00 38.81 96 PRO A N 1
ATOM 743 C CA . PRO A 1 96 ? 30.278 14.269 23.542 1.00 38.81 96 PRO A CA 1
ATOM 744 C C . PRO A 1 96 ? 31.226 15.098 24.413 1.00 38.81 96 PRO A C 1
ATOM 746 O O . PRO A 1 96 ? 31.969 15.936 23.902 1.00 38.81 96 PRO A O 1
ATOM 749 N N . GLU A 1 97 ? 31.154 14.921 25.729 1.00 44.81 97 GLU A N 1
ATOM 750 C CA . GLU A 1 97 ? 32.225 15.358 26.618 1.00 44.81 97 GLU A CA 1
ATOM 751 C C . GLU A 1 97 ? 33.413 14.417 26.377 1.00 44.81 97 GLU A C 1
ATOM 753 O O . GLU A 1 97 ? 33.305 13.203 26.554 1.00 44.81 97 GLU A O 1
ATOM 758 N N . LEU A 1 98 ? 34.515 14.973 25.873 1.00 46.25 98 LEU A N 1
ATOM 759 C CA . LEU A 1 98 ? 35.813 14.312 25.846 1.00 46.25 98 LEU A CA 1
ATOM 760 C C . LEU A 1 98 ? 36.547 14.712 27.127 1.00 46.25 98 LEU A C 1
ATOM 762 O O . LEU A 1 98 ? 36.765 15.905 27.309 1.00 46.25 98 LEU A O 1
ATOM 766 N N . ALA A 1 99 ? 36.884 13.688 27.920 1.00 43.12 99 ALA A N 1
ATOM 767 C CA . ALA A 1 99 ? 37.934 13.580 28.946 1.00 43.12 99 ALA A CA 1
ATOM 768 C C . ALA A 1 99 ? 38.171 14.768 29.896 1.00 43.12 99 ALA A C 1
ATOM 770 O O . ALA A 1 99 ? 38.689 15.815 29.450 1.00 43.12 99 ALA A O 1
#